Protein AF-A0A519HA18-F1 (afdb_monomer_lite)

Radius of gyration: 26.21 Å; chains: 1; bounding box: 47×30×71 Å

Foldseek 3Di:
DDPVVVVVVVVVVVVVVVCVVLDADPEDDDPCVVAPDWDWDADPSRHIYTDHPPDDPDDDPVNDPPCVVVVVLVVVQVVCVVVVHDHDDPD

Structure (mmCIF, N/CA/C/O backbone):
data_AF-A0A519HA18-F1
#
_entry.id   AF-A0A519HA18-F1
#
loop_
_atom_site.group_PDB
_atom_site.id
_atom_site.type_symbol
_atom_site.label_atom_id
_atom_site.label_alt_id
_atom_site.label_comp_id
_atom_site.label_asym_id
_atom_site.label_entity_id
_atom_site.label_seq_id
_atom_site.pdbx_PDB_ins_code
_atom_site.Cartn_x
_atom_site.Cartn_y
_atom_site.Cartn_z
_atom_site.occupancy
_atom_site.B_iso_or_equiv
_atom_site.auth_seq_id
_atom_site.auth_comp_id
_atom_site.auth_asym_id
_atom_site.auth_atom_id
_atom_site.pdbx_PDB_model_num
ATOM 1 N N . MET A 1 1 ? 27.513 13.695 -44.804 1.00 61.47 1 MET A N 1
ATOM 2 C CA . MET A 1 1 ? 27.679 13.158 -43.435 1.00 61.47 1 MET A CA 1
ATOM 3 C C . MET A 1 1 ? 28.605 11.943 -43.537 1.00 61.47 1 MET A C 1
ATOM 5 O O . MET A 1 1 ? 28.687 11.379 -44.616 1.00 61.47 1 MET A O 1
ATOM 9 N N . ASN A 1 2 ? 29.420 11.629 -42.527 1.00 90.56 2 ASN A N 1
ATOM 10 C CA . ASN A 1 2 ? 30.427 10.553 -42.607 1.00 90.56 2 ASN A CA 1
ATOM 11 C C . ASN A 1 2 ? 29.750 9.182 -42.387 1.00 90.56 2 ASN A C 1
ATOM 13 O O . ASN A 1 2 ? 29.121 9.013 -41.350 1.00 90.56 2 ASN A O 1
ATOM 17 N N . GLU A 1 3 ? 29.900 8.202 -43.288 1.00 90.44 3 GLU A N 1
ATOM 18 C CA . GLU A 1 3 ? 29.288 6.855 -43.160 1.00 90.44 3 GLU A CA 1
ATOM 19 C C . GLU A 1 3 ? 29.591 6.178 -41.814 1.00 90.44 3 GLU A C 1
ATOM 21 O O . GLU A 1 3 ? 28.735 5.539 -41.204 1.00 90.44 3 GLU A O 1
ATOM 26 N N . LYS A 1 4 ? 30.812 6.355 -41.290 1.00 91.38 4 LYS A N 1
ATOM 27 C CA . LYS A 1 4 ? 31.187 5.801 -39.978 1.00 91.38 4 LYS A CA 1
ATOM 28 C C . LYS A 1 4 ? 30.366 6.405 -38.840 1.00 91.38 4 LYS A C 1
ATOM 30 O O . LYS A 1 4 ? 30.146 5.748 -37.826 1.00 91.38 4 LYS A O 1
ATOM 35 N N . PHE A 1 5 ? 29.951 7.658 -38.998 1.00 94.19 5 PHE A N 1
ATOM 36 C CA . PHE A 1 5 ? 29.124 8.364 -38.030 1.00 94.19 5 PHE A CA 1
ATOM 37 C C . PHE A 1 5 ? 27.670 7.883 -38.088 1.00 94.19 5 PHE A C 1
ATOM 39 O O . PHE A 1 5 ? 27.085 7.632 -37.040 1.00 94.19 5 PHE A O 1
ATOM 46 N N . GLU A 1 6 ? 27.122 7.653 -39.283 1.00 94.00 6 GLU A N 1
ATOM 47 C CA . GLU A 1 6 ? 25.780 7.074 -39.458 1.00 94.00 6 GLU A CA 1
ATOM 48 C C . GLU A 1 6 ? 25.687 5.677 -38.831 1.00 94.00 6 GLU A C 1
ATOM 50 O O . GLU A 1 6 ? 24.811 5.418 -38.006 1.00 94.00 6 GLU A O 1
ATOM 55 N N . HIS A 1 7 ? 26.672 4.813 -39.084 1.00 94.25 7 HIS A N 1
ATOM 56 C CA . HIS A 1 7 ? 26.726 3.493 -38.451 1.00 94.25 7 HIS A CA 1
ATOM 57 C C . HIS A 1 7 ? 26.881 3.541 -36.924 1.00 94.25 7 HIS A C 1
ATOM 59 O O . HIS A 1 7 ? 26.395 2.652 -36.216 1.00 94.25 7 HIS A O 1
ATOM 65 N N . LEU A 1 8 ? 27.574 4.553 -36.393 1.00 95.56 8 LEU A N 1
ATOM 66 C CA . LEU A 1 8 ? 27.677 4.752 -34.949 1.00 95.56 8 LEU A CA 1
ATOM 67 C C . LEU A 1 8 ? 26.316 5.128 -34.351 1.00 95.56 8 LEU A C 1
ATOM 69 O O . LEU A 1 8 ? 25.948 4.561 -33.322 1.00 95.56 8 LEU A O 1
ATOM 73 N N . ILE A 1 9 ? 25.568 6.021 -35.008 1.00 96.44 9 ILE A N 1
ATOM 74 C CA . ILE A 1 9 ? 24.218 6.423 -34.588 1.00 96.44 9 ILE A CA 1
ATOM 75 C C . ILE A 1 9 ? 23.284 5.209 -34.572 1.00 96.44 9 ILE A C 1
ATOM 77 O O . ILE A 1 9 ? 22.693 4.919 -33.536 1.00 96.44 9 ILE A O 1
ATOM 81 N N . GLU A 1 10 ? 23.242 4.412 -35.642 1.00 96.06 10 GLU A N 1
ATOM 82 C CA . GLU A 1 10 ? 22.395 3.209 -35.695 1.00 96.06 10 GLU A CA 1
ATOM 83 C C . GLU A 1 10 ? 22.726 2.184 -34.598 1.00 96.06 10 GLU A C 1
ATOM 85 O O . GLU A 1 10 ? 21.866 1.430 -34.128 1.00 96.06 10 GLU A O 1
ATOM 90 N N . ARG A 1 11 ? 24.005 2.071 -34.219 1.00 96.25 11 ARG A N 1
ATOM 91 C CA . ARG A 1 11 ? 24.424 1.187 -33.123 1.00 96.25 11 ARG A CA 1
ATOM 92 C C . ARG A 1 11 ? 24.036 1.760 -31.767 1.00 96.25 11 ARG A C 1
ATOM 94 O O . ARG A 1 11 ? 23.636 0.986 -30.898 1.00 96.25 11 ARG A O 1
ATOM 101 N N . ALA A 1 12 ? 24.147 3.074 -31.590 1.00 96.44 12 ALA A N 1
ATOM 102 C CA . ALA A 1 12 ? 23.720 3.758 -30.378 1.00 96.44 12 ALA A CA 1
ATOM 103 C C . ALA A 1 12 ? 22.202 3.635 -30.182 1.00 96.44 12 ALA A C 1
ATOM 105 O O . ALA A 1 12 ? 21.771 3.253 -29.100 1.00 96.44 12 ALA A O 1
ATOM 106 N N . GLU A 1 13 ? 21.399 3.839 -31.228 1.00 96.12 13 GLU A N 1
ATOM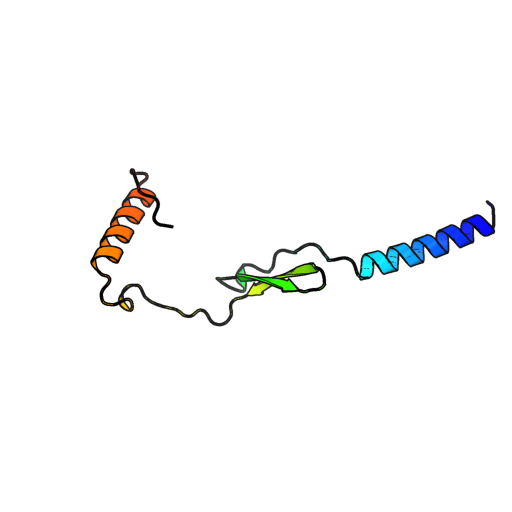 107 C CA . GLU A 1 13 ? 19.940 3.658 -31.187 1.00 96.12 13 GLU A CA 1
ATOM 108 C C . GLU A 1 13 ? 19.549 2.231 -30.800 1.00 96.12 13 GLU A C 1
ATOM 110 O O . GLU A 1 13 ? 18.749 2.021 -29.888 1.00 96.12 13 GLU A O 1
ATOM 115 N N . ARG A 1 14 ? 20.183 1.225 -31.417 1.00 95.81 14 ARG A N 1
ATOM 116 C CA . ARG A 1 14 ? 19.957 -0.185 -31.057 1.00 95.81 14 ARG A CA 1
ATOM 117 C C . ARG A 1 14 ? 20.343 -0.497 -29.613 1.00 95.81 14 ARG A C 1
ATOM 119 O O . ARG A 1 14 ? 19.705 -1.342 -28.984 1.00 95.81 14 ARG A O 1
ATOM 126 N N . LEU A 1 15 ? 21.391 0.138 -29.089 1.00 95.06 15 LEU A N 1
ATOM 127 C CA . LEU A 1 15 ? 21.789 -0.011 -27.692 1.00 95.06 15 LEU A CA 1
ATOM 128 C C . LEU A 1 15 ? 20.774 0.652 -26.753 1.00 95.06 15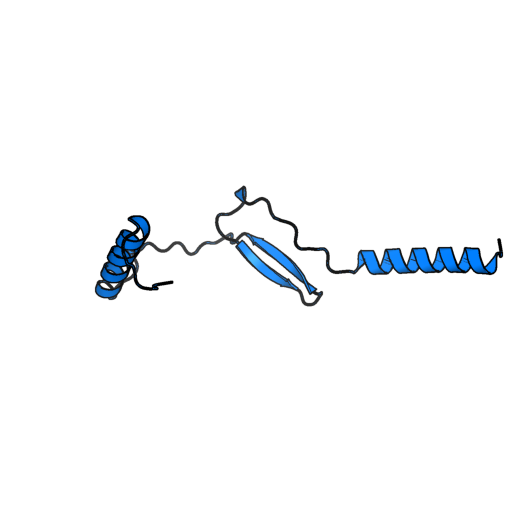 LEU A C 1
ATOM 130 O O . LEU A 1 15 ? 20.365 0.020 -25.782 1.00 95.06 15 LEU A O 1
ATOM 134 N N . MET A 1 16 ? 20.335 1.874 -27.064 1.00 95.25 16 MET A N 1
ATOM 135 C CA . MET A 1 16 ? 19.328 2.600 -26.284 1.00 95.25 16 MET A CA 1
ATOM 136 C C . MET A 1 16 ? 18.015 1.817 -26.211 1.00 95.25 16 MET A C 1
ATOM 138 O O . MET A 1 16 ? 17.539 1.556 -25.111 1.00 95.25 16 MET A O 1
ATOM 142 N N . ALA A 1 17 ? 17.518 1.302 -27.340 1.00 92.81 17 ALA A N 1
ATOM 143 C CA . ALA A 1 17 ? 16.303 0.486 -27.371 1.00 92.81 17 ALA A CA 1
ATOM 144 C C . ALA A 1 17 ? 16.404 -0.774 -26.488 1.00 92.81 17 ALA A C 1
ATOM 146 O O . ALA A 1 17 ? 15.452 -1.160 -25.809 1.00 92.81 17 ALA A O 1
ATOM 147 N N . ARG A 1 18 ? 17.578 -1.423 -26.451 1.00 91.25 18 ARG A N 1
ATOM 148 C CA . ARG A 1 18 ? 17.808 -2.582 -25.573 1.00 91.25 18 ARG A CA 1
ATOM 149 C C . ARG A 1 18 ? 17.830 -2.184 -24.104 1.00 91.25 18 ARG A C 1
ATOM 151 O O . ARG A 1 18 ? 17.251 -2.902 -23.295 1.00 91.25 18 ARG A O 1
ATOM 158 N N . ILE A 1 19 ? 18.468 -1.066 -23.762 1.00 89.12 19 ILE A N 1
ATOM 1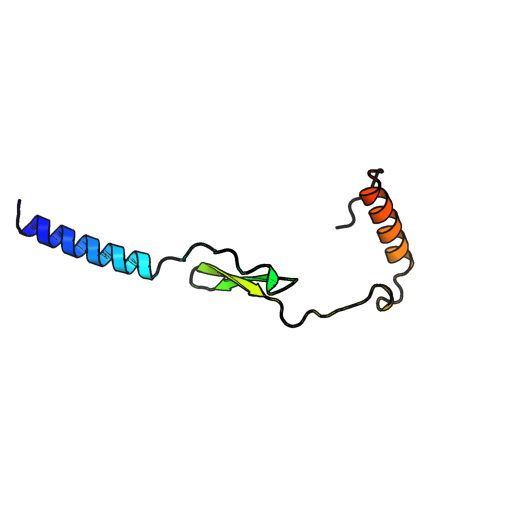59 C CA . ILE A 1 19 ? 18.494 -0.551 -22.389 1.00 89.12 19 ILE A CA 1
ATOM 160 C C . ILE A 1 19 ? 17.068 -0.220 -21.932 1.00 89.12 19 ILE A C 1
ATOM 162 O O . ILE A 1 19 ? 16.640 -0.716 -20.896 1.00 89.12 19 ILE A O 1
ATOM 166 N N . GLU A 1 20 ? 16.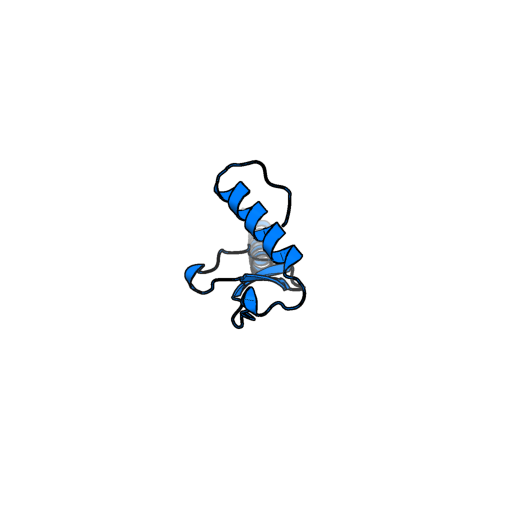300 0.518 -22.731 1.00 87.19 20 GLU A N 1
ATOM 167 C CA . GLU A 1 20 ? 14.902 0.856 -22.430 1.00 87.19 20 GLU A CA 1
ATOM 168 C C . GLU A 1 20 ? 14.030 -0.386 -22.211 1.00 87.19 20 GLU A C 1
ATOM 170 O O . GLU A 1 20 ? 13.194 -0.398 -21.310 1.00 87.19 20 GLU A O 1
ATOM 175 N N . SER A 1 21 ? 14.268 -1.465 -22.965 1.00 85.06 21 SER A N 1
ATOM 176 C CA . SER A 1 21 ? 13.509 -2.715 -22.820 1.00 85.06 21 SER A CA 1
ATOM 177 C C . SER A 1 21 ? 13.750 -3.463 -21.501 1.00 85.06 21 SER A C 1
ATOM 179 O O . SER A 1 21 ? 12.912 -4.271 -21.100 1.00 85.06 21 SER A O 1
ATOM 181 N N . VAL A 1 22 ? 14.879 -3.213 -20.827 1.00 82.38 22 VAL A N 1
ATOM 182 C CA . VAL A 1 22 ? 15.262 -3.899 -19.578 1.00 82.38 22 VAL A CA 1
ATOM 183 C C . VAL A 1 22 ? 15.233 -2.990 -18.354 1.00 82.38 22 VAL A C 1
ATOM 185 O O . VAL A 1 22 ? 15.416 -3.470 -17.234 1.00 82.38 22 VAL A O 1
ATOM 188 N N . LEU A 1 23 ? 15.030 -1.685 -18.545 1.00 82.69 23 LEU A N 1
ATOM 189 C CA . LEU A 1 23 ? 14.932 -0.748 -17.437 1.00 82.69 23 LEU A CA 1
ATOM 190 C C . LEU A 1 23 ? 13.656 -1.009 -16.621 1.00 82.69 23 LEU A C 1
ATOM 192 O O . LEU A 1 23 ? 12.595 -1.294 -17.189 1.00 82.69 23 LEU A O 1
ATOM 196 N N . PRO A 1 24 ? 13.728 -0.867 -15.284 1.00 79.00 24 PRO A N 1
ATOM 197 C CA . PRO A 1 24 ? 12.553 -0.901 -14.437 1.00 79.00 24 PRO A CA 1
ATOM 198 C C . PRO A 1 24 ? 11.519 0.123 -14.895 1.00 79.00 24 PRO A C 1
ATOM 200 O O . PRO A 1 24 ? 11.719 1.328 -14.761 1.00 79.00 24 PRO A O 1
ATOM 203 N N . GLN A 1 25 ? 10.406 -0.369 -15.435 1.00 76.25 25 GLN A N 1
ATOM 204 C CA . GLN A 1 25 ? 9.249 0.462 -15.745 1.00 76.25 25 GLN A CA 1
ATOM 205 C C . GLN A 1 25 ? 8.763 1.144 -14.456 1.00 76.25 25 GLN A C 1
ATOM 207 O O . GLN A 1 25 ? 8.763 0.503 -13.393 1.00 76.25 25 GLN A O 1
ATOM 212 N N . PRO A 1 26 ? 8.357 2.422 -14.526 1.00 79.94 26 PRO A N 1
ATOM 213 C CA . PRO A 1 26 ? 7.810 3.117 -13.373 1.00 79.94 26 PRO A CA 1
ATOM 214 C C . PRO A 1 26 ? 6.567 2.386 -12.863 1.00 79.94 26 PRO A C 1
ATOM 216 O O . PRO A 1 26 ? 5.818 1.779 -13.630 1.00 79.94 26 PRO A O 1
ATOM 219 N N . LEU A 1 27 ? 6.344 2.448 -11.551 1.00 84.31 27 LEU A N 1
ATOM 220 C CA . LEU A 1 27 ? 5.147 1.874 -10.951 1.00 84.31 27 LEU A CA 1
ATOM 221 C C . LEU A 1 27 ? 3.914 2.593 -11.512 1.00 84.31 27 LEU A C 1
ATOM 223 O O . LEU A 1 27 ? 3.707 3.777 -11.253 1.00 84.31 27 LEU A O 1
ATOM 227 N N . THR A 1 28 ? 3.089 1.869 -12.257 1.00 86.31 28 THR A N 1
ATOM 228 C CA . THR A 1 28 ? 1.798 2.362 -12.733 1.00 86.31 28 THR A CA 1
ATOM 229 C C . THR A 1 28 ? 0.715 2.105 -11.697 1.00 86.31 28 THR A C 1
ATOM 231 O O . THR A 1 28 ? 0.717 1.072 -11.021 1.00 86.31 28 THR A O 1
ATOM 234 N N . ALA A 1 29 ? -0.231 3.038 -11.587 1.00 89.00 29 ALA A N 1
ATOM 235 C CA . ALA A 1 29 ? -1.402 2.850 -10.746 1.00 89.00 29 ALA A CA 1
ATOM 236 C C . ALA A 1 29 ? -2.217 1.641 -11.246 1.00 89.00 29 ALA A C 1
ATOM 238 O O . ALA A 1 29 ? -2.478 1.551 -12.449 1.00 89.00 29 ALA A O 1
ATOM 239 N N . PRO A 1 30 ? -2.602 0.705 -10.362 1.00 91.38 30 PRO A N 1
ATOM 240 C CA . PRO A 1 30 ? -3.524 -0.354 -10.731 1.00 91.38 30 PRO A CA 1
ATOM 241 C C . PRO A 1 30 ? -4.958 0.191 -10.838 1.00 91.38 30 PRO A C 1
ATOM 243 O O . PRO A 1 30 ? -5.244 1.317 -10.428 1.00 91.38 30 PRO A O 1
ATOM 246 N N . ASP A 1 31 ? -5.881 -0.630 -11.338 1.00 93.00 31 ASP A N 1
ATOM 247 C CA . ASP A 1 31 ? -7.310 -0.372 -11.169 1.00 93.00 31 ASP A CA 1
ATOM 248 C C . ASP A 1 31 ? -7.676 -0.485 -9.684 1.00 93.00 31 ASP A C 1
ATOM 250 O O . ASP A 1 31 ? -7.840 -1.582 -9.146 1.00 93.00 31 ASP A O 1
ATOM 254 N N . TRP A 1 32 ? -7.799 0.660 -9.016 1.00 94.25 32 TRP A N 1
ATOM 255 C CA . TRP A 1 32 ? -8.116 0.738 -7.592 1.00 94.25 32 TRP A CA 1
ATOM 256 C C . TRP A 1 32 ? -9.471 0.129 -7.227 1.00 94.25 32 TRP A C 1
ATOM 258 O O . TRP A 1 32 ? -9.681 -0.210 -6.065 1.00 94.25 32 TRP A O 1
ATOM 268 N N . THR A 1 33 ? -10.375 -0.052 -8.192 1.00 95.44 33 THR A N 1
ATOM 269 C CA . THR A 1 33 ? -11.680 -0.677 -7.944 1.00 95.44 33 THR A CA 1
ATOM 270 C C . THR A 1 33 ? -11.594 -2.202 -7.834 1.00 95.44 33 THR A C 1
ATOM 272 O O . THR A 1 33 ? -12.497 -2.831 -7.285 1.00 95.44 33 THR A O 1
ATOM 275 N N . ALA A 1 34 ? -10.483 -2.808 -8.269 1.00 93.56 34 ALA A N 1
ATOM 276 C CA . ALA A 1 34 ? -10.306 -4.259 -8.288 1.00 93.56 34 ALA A CA 1
ATOM 277 C C . ALA A 1 34 ? -10.049 -4.887 -6.903 1.00 93.56 34 ALA A C 1
ATOM 279 O O . ALA A 1 34 ? -10.190 -6.102 -6.751 1.00 93.56 34 ALA A O 1
ATOM 280 N N . ALA A 1 35 ? -9.635 -4.103 -5.899 1.00 94.56 35 ALA A N 1
ATOM 281 C CA . ALA A 1 35 ? -9.395 -4.597 -4.542 1.00 94.56 35 ALA A CA 1
ATOM 282 C C . ALA A 1 35 ? -9.401 -3.479 -3.491 1.00 94.56 35 ALA A C 1
ATOM 284 O O . ALA A 1 35 ? -8.949 -2.365 -3.742 1.00 94.56 35 ALA A O 1
ATOM 285 N N . ILE A 1 36 ? -9.808 -3.828 -2.267 1.00 92.88 36 ILE A N 1
ATOM 286 C CA . ILE A 1 36 ? -9.815 -2.922 -1.103 1.00 92.88 36 ILE A CA 1
ATOM 287 C C . ILE A 1 36 ? -8.448 -2.786 -0.414 1.00 92.88 36 ILE A C 1
ATOM 289 O O . ILE A 1 36 ? -8.262 -1.914 0.429 1.00 92.88 36 ILE A O 1
ATOM 293 N N . ALA A 1 37 ? -7.497 -3.667 -0.734 1.00 93.44 37 ALA A N 1
ATOM 294 C CA . ALA A 1 37 ? -6.168 -3.691 -0.138 1.00 93.44 37 ALA A CA 1
ATOM 295 C C . ALA A 1 37 ? -5.122 -4.132 -1.166 1.00 93.44 37 ALA A C 1
ATOM 297 O O . ALA A 1 37 ? -5.361 -5.025 -1.985 1.00 93.44 37 ALA A O 1
ATOM 298 N N . TRP A 1 38 ? -3.941 -3.521 -1.087 1.00 95.12 38 TRP A N 1
ATOM 299 C CA . TRP A 1 38 ? -2.853 -3.692 -2.046 1.00 95.12 38 TRP A CA 1
ATOM 300 C C . TRP A 1 38 ? -1.538 -3.926 -1.316 1.00 95.12 38 TRP A C 1
ATOM 302 O O . TRP A 1 38 ? -1.280 -3.336 -0.268 1.00 95.12 38 TRP A O 1
ATOM 312 N N . ARG A 1 39 ? -0.684 -4.777 -1.882 1.00 92.94 39 ARG A N 1
ATOM 313 C CA . ARG A 1 39 ? 0.665 -5.021 -1.376 1.00 92.94 39 ARG A CA 1
ATOM 314 C C . ARG A 1 39 ? 1.685 -4.579 -2.406 1.00 92.94 39 ARG A C 1
ATOM 316 O O . ARG A 1 39 ? 1.672 -5.050 -3.542 1.00 92.94 39 ARG A O 1
ATOM 323 N N . TYR A 1 40 ? 2.615 -3.736 -1.974 1.00 93.44 40 TYR A N 1
ATOM 324 C CA . TYR A 1 40 ? 3.789 -3.428 -2.772 1.00 93.44 40 TYR A CA 1
ATOM 325 C C . TYR A 1 40 ? 4.748 -4.618 -2.777 1.00 93.44 40 TYR A C 1
ATOM 327 O O . TYR A 1 40 ? 5.182 -5.094 -1.726 1.00 93.44 40 TYR A O 1
ATOM 335 N N . ARG A 1 41 ? 5.087 -5.102 -3.971 1.00 90.75 41 ARG A N 1
ATOM 336 C CA . ARG A 1 41 ? 6.057 -6.174 -4.170 1.00 90.75 41 ARG A CA 1
ATOM 337 C C . ARG A 1 41 ? 7.170 -5.694 -5.080 1.00 90.75 41 ARG A C 1
ATOM 339 O O . ARG A 1 41 ? 6.932 -5.362 -6.240 1.00 90.75 41 ARG A O 1
ATOM 346 N N . LYS A 1 42 ? 8.390 -5.711 -4.550 1.00 89.62 42 LYS A N 1
ATOM 347 C CA . LYS A 1 42 ? 9.612 -5.423 -5.299 1.00 89.62 42 LYS A CA 1
ATOM 348 C C . LYS A 1 42 ? 10.257 -6.730 -5.751 1.00 89.62 42 LYS A C 1
ATOM 350 O O . LYS A 1 42 ? 10.464 -7.631 -4.939 1.00 89.62 42 LYS A O 1
ATOM 355 N N . ARG A 1 43 ? 10.569 -6.843 -7.040 1.00 83.19 43 ARG A N 1
ATOM 356 C CA . ARG A 1 43 ? 11.357 -7.950 -7.598 1.00 83.19 43 ARG A CA 1
ATOM 357 C C . ARG A 1 43 ? 12.846 -7.606 -7.557 1.00 83.19 43 ARG A C 1
ATOM 359 O O . ARG A 1 43 ? 13.220 -6.434 -7.519 1.00 83.19 43 ARG A O 1
ATOM 366 N N . SER A 1 44 ? 13.701 -8.628 -7.596 1.00 82.06 44 SER A N 1
ATOM 367 C CA . SER A 1 44 ? 15.164 -8.466 -7.655 1.00 82.06 44 SER A CA 1
ATOM 368 C C . SER A 1 44 ? 15.624 -7.642 -8.862 1.00 82.06 44 SER A C 1
ATOM 370 O O . SER A 1 44 ? 16.639 -6.962 -8.778 1.00 82.06 44 SER A O 1
ATOM 372 N N . SER A 1 45 ? 14.838 -7.625 -9.942 1.00 78.81 45 SER A N 1
ATOM 373 C CA . SER A 1 45 ? 15.045 -6.790 -11.130 1.00 78.81 45 SER A CA 1
ATOM 374 C C . SER A 1 45 ? 14.809 -5.287 -10.904 1.00 78.81 45 SER A C 1
ATOM 376 O O . SER A 1 45 ? 14.890 -4.513 -11.846 1.00 78.81 45 SER A O 1
ATOM 378 N N . GLY A 1 46 ? 1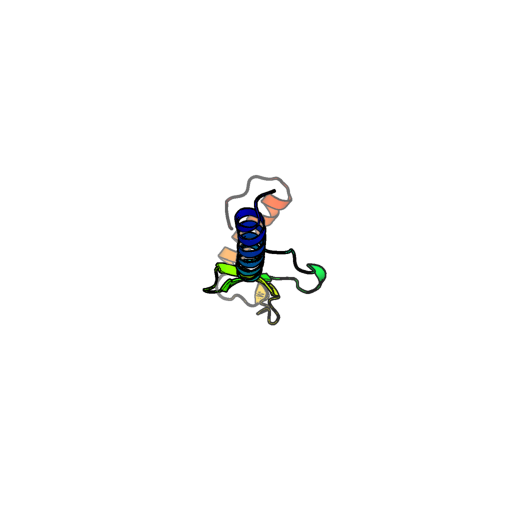4.480 -4.847 -9.684 1.00 80.12 46 GLY A N 1
ATOM 379 C CA . GLY A 1 46 ? 14.213 -3.441 -9.363 1.00 80.12 46 GLY A CA 1
ATOM 380 C C . GLY A 1 46 ? 12.770 -2.998 -9.618 1.00 80.12 46 GLY A C 1
ATOM 381 O O . GLY A 1 46 ? 12.354 -1.980 -9.070 1.00 80.12 46 GLY A O 1
ATOM 382 N N . HIS A 1 47 ? 11.983 -3.785 -10.358 1.00 82.81 47 HIS A N 1
ATOM 383 C CA . HIS A 1 47 ? 10.573 -3.499 -10.620 1.00 82.81 47 HIS A CA 1
ATOM 384 C C . HIS A 1 47 ? 9.718 -3.633 -9.354 1.00 82.81 47 HIS A C 1
ATOM 386 O O . HIS A 1 47 ? 9.756 -4.657 -8.663 1.00 82.81 47 HIS A O 1
ATOM 392 N N . GLY A 1 48 ? 8.914 -2.607 -9.088 1.00 88.44 48 GLY A N 1
ATOM 393 C CA . GLY A 1 48 ? 7.865 -2.608 -8.077 1.00 88.44 48 GLY A CA 1
ATOM 394 C C . GLY A 1 48 ? 6.495 -2.790 -8.718 1.00 88.44 48 GLY A C 1
ATOM 395 O O . GLY A 1 48 ? 6.225 -2.221 -9.770 1.00 88.44 48 GLY A O 1
ATOM 396 N N . THR A 1 49 ? 5.623 -3.568 -8.086 1.00 90.69 49 THR A N 1
ATOM 397 C CA . THR A 1 49 ? 4.223 -3.733 -8.505 1.00 90.69 49 THR A CA 1
ATOM 398 C C . THR A 1 49 ? 3.304 -3.620 -7.299 1.00 90.69 49 THR A C 1
ATOM 400 O O . THR A 1 49 ? 3.688 -4.006 -6.193 1.00 90.69 49 THR A O 1
ATOM 403 N N . LEU A 1 50 ? 2.100 -3.091 -7.507 1.00 93.50 50 LEU A N 1
ATOM 404 C CA . LEU A 1 50 ? 1.015 -3.180 -6.539 1.00 93.50 50 LEU A CA 1
ATOM 405 C C . LEU A 1 50 ? 0.162 -4.391 -6.906 1.00 93.50 50 LEU A C 1
ATOM 407 O O . LEU A 1 50 ? -0.490 -4.412 -7.945 1.00 93.50 50 LEU A O 1
ATOM 411 N N . GLU A 1 51 ? 0.202 -5.415 -6.061 1.00 94.06 51 GLU A N 1
ATOM 412 C CA . GLU A 1 51 ? -0.594 -6.629 -6.231 1.00 94.06 51 GLU A CA 1
ATOM 413 C C . GLU A 1 51 ? -1.839 -6.557 -5.327 1.00 94.06 51 GLU A C 1
ATOM 415 O O . GLU A 1 51 ? -1.704 -6.201 -4.149 1.00 94.06 51 GLU A O 1
ATOM 420 N N . PRO A 1 52 ? -3.041 -6.910 -5.822 1.00 95.56 52 PRO A N 1
ATOM 421 C CA . PRO A 1 52 ? -4.244 -6.917 -4.999 1.00 95.56 52 PRO A CA 1
ATOM 422 C C . PRO A 1 52 ? -4.166 -8.029 -3.946 1.00 95.56 52 PRO A C 1
ATOM 424 O O . PRO A 1 52 ? -3.788 -9.171 -4.239 1.00 95.56 52 PRO A O 1
ATOM 427 N N . VAL A 1 53 ? -4.563 -7.725 -2.711 1.00 94.75 53 VAL A N 1
ATOM 428 C CA . VAL A 1 53 ? -4.673 -8.722 -1.638 1.00 94.75 53 VAL A CA 1
ATOM 429 C C . VAL A 1 53 ? -5.985 -9.487 -1.818 1.00 94.75 53 VAL A C 1
ATOM 431 O O . VAL A 1 53 ? -7.044 -9.040 -1.394 1.00 94.75 53 VAL A O 1
ATOM 434 N N . ARG A 1 54 ? -5.915 -10.653 -2.471 1.00 91.00 54 ARG A N 1
ATOM 435 C CA . ARG A 1 54 ? -7.102 -11.463 -2.816 1.00 91.00 54 ARG A CA 1
ATOM 436 C C . ARG A 1 54 ? -7.784 -12.119 -1.616 1.00 91.00 54 ARG A C 1
ATOM 438 O O . ARG A 1 54 ? -8.996 -12.283 -1.616 1.00 91.00 54 ARG A O 1
ATOM 445 N N . HIS A 1 55 ? -7.002 -12.509 -0.614 1.00 90.00 55 HIS A N 1
ATOM 446 C CA . HIS A 1 55 ? -7.498 -13.148 0.601 1.00 90.00 55 HIS A CA 1
ATOM 447 C C . HIS A 1 55 ? -7.244 -12.216 1.774 1.00 90.00 55 HIS A C 1
ATOM 449 O O . HIS A 1 55 ? -6.169 -12.226 2.374 1.00 90.00 55 HIS A O 1
ATOM 455 N N . VAL A 1 56 ? -8.227 -11.372 2.061 1.00 88.81 56 VAL A N 1
ATOM 456 C CA . VAL A 1 56 ? -8.208 -10.545 3.262 1.00 88.81 56 VAL A CA 1
ATOM 457 C C . VAL A 1 56 ? -8.626 -11.435 4.428 1.00 88.81 56 VAL A C 1
ATOM 459 O O . VAL A 1 56 ? -9.714 -12.007 4.410 1.00 88.81 56 VAL A O 1
ATOM 462 N N . GLY A 1 57 ? -7.752 -11.579 5.425 1.00 87.12 57 GLY A N 1
ATOM 463 C CA . GLY A 1 57 ? -8.088 -12.224 6.693 1.00 87.12 57 GLY A CA 1
ATOM 464 C C . GLY A 1 57 ? -9.032 -11.326 7.480 1.00 87.12 57 GLY A C 1
ATOM 465 O O . GLY A 1 57 ? -8.587 -10.577 8.344 1.00 87.12 57 GLY A O 1
ATOM 466 N N . ALA A 1 58 ? -10.312 -11.335 7.109 1.00 86.25 58 ALA A N 1
ATOM 467 C CA . ALA A 1 58 ? -11.319 -10.520 7.763 1.00 86.25 58 ALA A CA 1
ATOM 468 C C . ALA A 1 58 ? -11.416 -10.921 9.240 1.00 86.25 58 ALA A C 1
ATOM 470 O O . ALA A 1 58 ? -11.563 -12.097 9.563 1.00 86.25 58 ALA A O 1
ATOM 471 N N . MET A 1 59 ? -11.326 -9.928 10.117 1.00 89.94 59 MET A N 1
ATOM 472 C CA . MET A 1 59 ? -11.461 -10.083 11.557 1.00 89.94 59 MET A CA 1
ATOM 473 C C . MET A 1 59 ? -12.334 -8.945 12.060 1.00 89.94 59 MET A C 1
ATOM 475 O O . MET A 1 59 ? -12.080 -7.778 11.756 1.00 89.94 59 MET A O 1
ATOM 479 N N . GLN A 1 60 ? -13.380 -9.285 12.798 1.00 91.19 60 GLN A N 1
ATOM 480 C CA . GLN A 1 60 ? -14.245 -8.309 13.436 1.00 91.19 60 GLN A CA 1
ATOM 481 C C . GLN A 1 60 ? -13.626 -7.864 14.761 1.00 91.19 60 GLN A C 1
ATOM 483 O O . GLN A 1 60 ? -12.940 -8.630 15.437 1.00 91.19 60 GLN A O 1
ATOM 488 N N . LEU A 1 61 ? -13.927 -6.639 15.200 1.00 89.31 61 LEU A N 1
ATOM 489 C CA . LEU A 1 61 ? -13.472 -6.141 16.506 1.00 89.31 61 LEU A CA 1
ATOM 490 C C . LEU A 1 61 ? -13.917 -7.064 17.659 1.00 89.31 61 LEU A C 1
ATOM 492 O O . LEU A 1 61 ? -13.197 -7.234 18.641 1.00 89.31 61 LEU A O 1
ATOM 496 N N . GLY A 1 62 ? -15.091 -7.691 17.525 1.00 92.75 62 GLY A N 1
ATOM 497 C CA . GLY A 1 62 ? -15.628 -8.656 18.489 1.00 92.75 62 GLY A CA 1
ATOM 498 C C . GLY A 1 62 ? -14.881 -9.994 18.545 1.00 92.75 62 GLY A C 1
ATOM 499 O O . GLY A 1 62 ? -14.993 -10.701 19.552 1.00 92.75 62 GLY A O 1
ATOM 500 N N . ASP A 1 63 ? -14.103 -10.329 17.514 1.00 94.38 63 ASP A N 1
ATOM 501 C CA . ASP A 1 63 ? -13.305 -11.561 17.464 1.00 94.38 63 ASP A CA 1
ATOM 502 C C . ASP A 1 63 ? -12.057 -11.456 18.345 1.00 94.38 63 ASP A C 1
ATOM 504 O O . ASP A 1 63 ? -11.559 -12.462 18.847 1.00 94.38 63 ASP A O 1
ATOM 508 N N . LEU A 1 64 ? -11.582 -10.233 18.595 1.00 93.12 64 LEU A N 1
ATOM 509 C CA . LEU A 1 64 ? -10.480 -9.979 19.511 1.00 93.12 64 LEU A CA 1
ATOM 510 C C . LEU A 1 64 ? -10.951 -10.224 20.950 1.00 93.12 64 LEU A C 1
ATOM 512 O O . LEU A 1 64 ? -11.865 -9.552 21.422 1.00 93.12 64 LEU A O 1
ATOM 516 N N . LYS A 1 65 ? -10.350 -11.180 21.656 1.00 95.38 65 LYS A N 1
ATOM 517 C CA . LYS A 1 65 ? -10.694 -11.506 23.051 1.00 95.38 65 LYS A CA 1
ATOM 518 C C . LYS A 1 65 ? -9.637 -10.979 24.014 1.00 95.38 65 LYS A C 1
ATOM 520 O O . LYS A 1 65 ? -8.511 -10.716 23.605 1.00 95.38 65 LYS A O 1
ATOM 525 N N . GLU A 1 66 ? -10.020 -10.814 25.280 1.00 96.75 66 GLU A N 1
ATOM 526 C CA . GLU A 1 66 ? -9.128 -10.408 26.381 1.00 96.75 66 GLU A CA 1
ATOM 527 C C . GLU A 1 66 ? -8.460 -9.023 26.227 1.00 96.75 66 GLU A C 1
ATOM 529 O O . GLU A 1 66 ? -7.480 -8.720 26.906 1.00 96.75 66 GLU A O 1
ATOM 534 N N . ILE A 1 67 ? -8.986 -8.153 25.353 1.00 95.94 67 ILE A N 1
ATOM 535 C CA . ILE A 1 67 ? -8.430 -6.810 25.090 1.00 95.94 67 ILE A CA 1
ATOM 536 C C . ILE A 1 67 ? -9.476 -5.683 25.156 1.00 95.94 67 ILE A C 1
ATOM 538 O O . ILE A 1 67 ? -9.348 -4.660 24.482 1.00 95.94 67 ILE A O 1
ATOM 542 N N . GLU A 1 68 ? -10.541 -5.861 25.938 1.00 95.81 68 GLU A N 1
ATOM 543 C CA . GLU A 1 68 ? -11.661 -4.904 25.994 1.00 95.81 68 GLU A CA 1
ATOM 544 C C . GLU A 1 68 ? -11.210 -3.488 26.387 1.00 95.81 68 GLU A C 1
ATOM 546 O O . GLU A 1 68 ? -11.585 -2.510 25.742 1.00 95.81 68 GLU A O 1
ATOM 551 N N . VAL A 1 69 ? -10.290 -3.368 27.350 1.00 95.25 69 VAL A N 1
ATOM 552 C CA . VAL A 1 69 ? -9.746 -2.066 27.779 1.00 95.25 69 VAL A CA 1
ATOM 553 C C . VAL A 1 69 ? -9.048 -1.332 26.625 1.00 95.25 69 VAL A C 1
ATOM 555 O O . VAL A 1 69 ? -9.107 -0.105 26.528 1.00 95.25 69 VAL A O 1
ATOM 558 N N . GLN A 1 70 ? -8.361 -2.058 25.744 1.00 94.00 70 GLN A N 1
ATOM 559 C CA . GLN A 1 70 ? -7.706 -1.497 24.568 1.00 94.00 70 GLN A CA 1
ATOM 560 C C . GLN A 1 70 ? -8.749 -1.065 23.536 1.00 94.00 70 GLN A C 1
ATOM 562 O O . GLN A 1 70 ? -8.640 0.045 23.018 1.00 94.00 70 GLN A O 1
ATOM 567 N N . LYS A 1 71 ? -9.780 -1.884 23.287 1.00 94.75 71 LYS A N 1
ATOM 568 C CA . LYS A 1 71 ? -10.871 -1.537 22.361 1.00 94.75 71 LYS A CA 1
ATOM 569 C C . LYS A 1 71 ? -11.554 -0.237 22.766 1.00 94.75 71 LYS A C 1
ATOM 571 O O . LYS A 1 71 ? -11.650 0.668 21.944 1.00 94.75 71 LYS A O 1
ATOM 576 N N . GLU A 1 72 ? -11.933 -0.101 24.035 1.00 94.31 72 GLU A N 1
ATOM 577 C CA . GLU A 1 72 ? -12.587 1.107 24.551 1.00 94.31 72 GLU A CA 1
ATOM 578 C C . GLU A 1 72 ? -11.707 2.355 24.405 1.00 94.31 72 GLU A C 1
ATOM 580 O O . GLU A 1 72 ? -12.179 3.434 24.031 1.00 94.31 72 GLU A O 1
ATOM 585 N N . LYS A 1 73 ? -10.405 2.226 24.699 1.00 93.81 73 LYS A N 1
ATOM 586 C CA . LYS A 1 73 ? -9.444 3.328 24.548 1.00 93.81 73 LYS A CA 1
ATOM 587 C C . LYS A 1 73 ? -9.329 3.769 23.094 1.00 93.81 73 LYS A C 1
ATOM 589 O O . LYS A 1 73 ? -9.368 4.974 22.845 1.00 93.81 73 LYS A O 1
ATOM 594 N N . ILE A 1 74 ? -9.196 2.816 22.171 1.00 94.31 74 ILE A N 1
ATOM 595 C CA . ILE A 1 74 ? -9.108 3.090 20.734 1.00 94.31 74 ILE A CA 1
ATOM 596 C C . ILE A 1 74 ? -10.408 3.727 20.251 1.00 94.31 74 ILE A C 1
ATOM 598 O O . ILE A 1 74 ? -10.367 4.810 19.686 1.00 94.31 74 ILE A O 1
ATOM 602 N N . GLU A 1 75 ? -11.563 3.136 20.549 1.00 94.12 75 GLU A N 1
ATOM 603 C CA . GLU A 1 75 ? -12.865 3.649 20.117 1.00 94.12 75 GLU A CA 1
ATOM 604 C C . GLU A 1 75 ? -13.103 5.091 20.588 1.00 94.12 75 GLU A C 1
ATOM 606 O O . GLU A 1 75 ? -13.484 5.958 19.798 1.00 94.12 75 GLU A O 1
ATOM 611 N N . ARG A 1 76 ? -12.839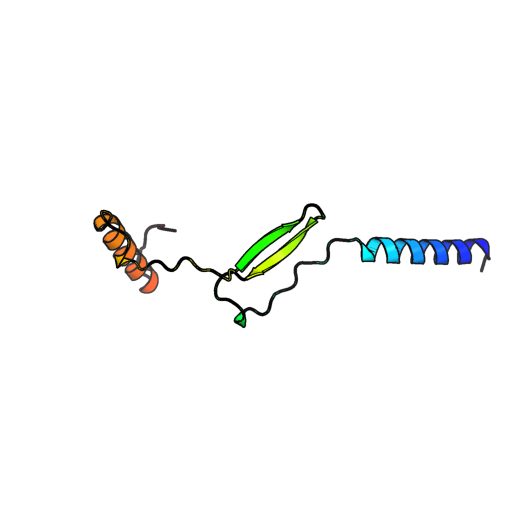 5.383 21.870 1.00 94.75 76 ARG A N 1
ATOM 612 C CA . ARG A 1 76 ? -12.967 6.743 22.412 1.00 94.75 76 ARG A CA 1
ATOM 613 C C . ARG A 1 76 ? -12.021 7.716 21.716 1.00 94.75 76 ARG A C 1
ATOM 615 O O . ARG A 1 76 ? -12.438 8.818 21.369 1.00 94.75 76 ARG A O 1
ATOM 622 N N . ASN A 1 77 ? -10.767 7.319 21.524 1.00 95.50 77 ASN A N 1
ATOM 623 C CA . ASN A 1 77 ? -9.762 8.148 20.876 1.00 95.50 77 ASN A CA 1
ATOM 624 C C . ASN A 1 77 ? -10.105 8.428 19.403 1.00 95.50 77 ASN A C 1
ATOM 626 O O . ASN A 1 77 ? -10.087 9.581 18.979 1.00 95.50 77 ASN A O 1
ATOM 630 N N . THR A 1 78 ? -10.505 7.401 18.652 1.00 94.94 78 THR A N 1
ATOM 631 C CA . THR A 1 78 ? -10.959 7.531 17.264 1.00 94.94 78 THR A CA 1
ATOM 632 C C . THR A 1 78 ? -12.201 8.414 17.173 1.00 94.94 78 THR A C 1
ATOM 634 O O . THR A 1 78 ? -12.272 9.267 16.294 1.00 94.94 78 THR A O 1
ATOM 637 N N . ARG A 1 79 ? -13.159 8.288 18.103 1.00 95.81 79 ARG A N 1
ATOM 638 C CA . ARG A 1 79 ? -14.335 9.172 18.159 1.00 95.81 79 ARG A CA 1
ATOM 639 C C . ARG A 1 79 ? -13.940 10.633 18.361 1.00 95.81 79 ARG A C 1
ATOM 641 O O . ARG A 1 79 ? -14.461 11.486 17.651 1.00 95.81 79 ARG A O 1
ATOM 648 N N . GLN A 1 80 ? -13.023 10.915 19.288 1.00 96.62 80 GLN A N 1
ATOM 649 C CA . GLN A 1 80 ? -12.498 12.269 19.494 1.00 96.62 80 GLN A CA 1
ATOM 650 C C . GLN A 1 80 ? -11.861 12.810 18.213 1.00 96.62 80 GLN A C 1
ATOM 652 O O . GLN A 1 80 ? -12.223 13.899 17.776 1.00 96.62 80 GLN A O 1
ATOM 657 N N . PHE A 1 81 ? -10.995 12.022 17.569 1.00 95.69 81 PHE A N 1
ATOM 658 C CA . PHE A 1 81 ? -10.346 12.402 16.315 1.00 95.69 81 PHE A CA 1
ATOM 659 C C . PHE A 1 81 ? -11.360 12.732 15.209 1.00 95.69 81 PHE A C 1
ATOM 661 O O . PHE A 1 81 ? -11.289 13.800 14.607 1.00 95.69 81 PHE A O 1
ATOM 668 N N . VAL A 1 82 ? -12.349 11.859 14.986 1.00 96.31 82 VAL A N 1
ATOM 669 C CA . VAL A 1 82 ? -13.412 12.068 13.984 1.00 96.31 82 VAL A CA 1
ATOM 670 C C . VAL A 1 82 ? -14.250 13.313 14.296 1.00 96.31 82 VAL A C 1
ATOM 672 O O . VAL A 1 82 ? -14.711 13.991 13.384 1.00 96.31 82 VAL A O 1
ATOM 675 N N . GLN A 1 83 ? -14.423 13.645 15.576 1.00 97.19 83 GLN A N 1
ATOM 676 C CA . GLN A 1 83 ? -15.123 14.851 16.028 1.00 97.19 83 GLN A CA 1
ATOM 677 C C . GLN A 1 83 ? -14.238 16.113 16.039 1.00 97.19 83 GLN A C 1
ATOM 679 O O . GLN A 1 83 ? -14.710 17.172 16.448 1.00 97.19 83 GLN A O 1
ATOM 684 N N . GLY A 1 84 ? -12.967 16.025 15.629 1.00 96.06 84 GLY A N 1
ATOM 685 C CA . GLY A 1 84 ? -12.017 17.143 15.670 1.00 96.06 84 GLY A CA 1
ATOM 686 C C . GLY A 1 84 ? -11.576 17.544 17.085 1.00 96.06 84 GLY A C 1
ATOM 687 O O . GLY A 1 84 ? -11.062 18.642 17.285 1.00 96.06 84 GLY A O 1
ATOM 688 N N . GLN A 1 85 ? -11.794 16.683 18.078 1.00 96.62 85 GLN A N 1
ATOM 689 C CA . GLN A 1 85 ? -11.353 16.883 19.458 1.00 96.62 85 GLN A CA 1
ATOM 690 C C . GLN A 1 85 ? -9.907 16.393 19.651 1.00 96.62 85 GLN A C 1
ATOM 692 O O . GLN A 1 85 ? -9.407 15.614 18.833 1.00 96.62 85 GLN A O 1
ATOM 697 N N . PRO A 1 86 ? -9.228 16.792 20.746 1.00 94.88 86 PRO A N 1
ATOM 698 C CA . PRO A 1 86 ? -7.909 16.263 21.070 1.00 94.88 86 PRO A CA 1
ATOM 699 C C . PRO A 1 86 ? -7.918 14.733 21.137 1.00 94.88 86 PRO A C 1
ATOM 701 O O . PRO A 1 86 ? -8.726 14.144 21.852 1.00 94.88 86 PRO A O 1
ATOM 704 N N . ALA A 1 87 ? -6.997 14.104 20.413 1.00 95.06 87 ALA A N 1
ATOM 705 C CA . ALA A 1 87 ? -6.823 12.662 20.362 1.00 95.06 87 ALA A CA 1
ATOM 706 C C . ALA A 1 87 ? -5.324 12.323 20.448 1.00 95.06 87 ALA A C 1
ATOM 708 O O . ALA A 1 87 ? -4.488 12.977 19.833 1.00 95.06 87 ALA A O 1
ATOM 709 N N . ASN A 1 88 ? -4.986 11.298 21.230 1.00 91.06 88 ASN A N 1
ATOM 710 C CA . ASN A 1 88 ? -3.670 10.658 21.254 1.00 91.06 88 ASN A CA 1
ATOM 711 C C . ASN A 1 88 ? -3.359 9.931 19.934 1.00 91.06 88 ASN A C 1
ATOM 713 O O . ASN A 1 88 ? -4.274 9.513 19.230 1.00 91.06 88 ASN A O 1
ATOM 717 N N . ASN A 1 89 ? -2.074 9.684 19.670 1.00 83.38 89 ASN A N 1
ATOM 718 C CA . ASN A 1 89 ? -1.629 8.842 18.558 1.00 83.38 89 ASN A CA 1
ATOM 719 C C . ASN A 1 89 ? -1.833 7.358 18.902 1.00 83.38 89 ASN A C 1
ATOM 721 O O . ASN A 1 89 ? -1.262 6.863 19.874 1.00 83.38 89 ASN A O 1
ATOM 725 N N . VAL A 1 90 ? -2.664 6.671 18.118 1.00 77.50 90 VAL A N 1
ATOM 726 C CA . VAL A 1 90 ? -3.065 5.263 18.319 1.00 77.50 90 VAL A CA 1
ATOM 727 C C . VAL A 1 90 ? -2.768 4.383 17.086 1.00 77.50 90 VAL A C 1
ATOM 729 O O . VAL A 1 90 ? -3.008 3.179 17.120 1.00 77.50 90 VAL A O 1
ATOM 732 N N . LEU A 1 91 ? -2.208 4.967 16.020 1.00 57.34 91 LEU A N 1
ATOM 733 C CA . LEU A 1 91 ? -1.868 4.302 14.755 1.00 57.34 91 LEU A CA 1
ATOM 734 C C . LEU A 1 91 ? -0.369 4.018 14.637 1.00 57.34 91 LEU A C 1
ATOM 736 O O . LEU A 1 91 ? 0.418 4.914 15.020 1.00 57.34 91 LEU A O 1
#

pLDDT: mean 90.72, std 6.95, range [57.34, 97.19]

Sequence (91 aa):
MNEKFEHLIERAERLMARIESVLPQPLTAPDWTAAIAWRYRKRSSGHGTLEPVRHVGAMQLGDLKEIEVQKEKIERNTRQFVQGQPANNVL

Secondary structure (DSSP, 8-state):
--HHHHHHHHHHHHHHHHHHHHS----PPP-GGG-S-EEEEE-TTS-EEEEE-SS-----GGG--S-HHHHHHHHHHHHHHHTTS------